Protein AF-A0A453JR67-F1 (afdb_monomer_lite)

Structure (mmCIF, N/CA/C/O backbone):
data_AF-A0A453JR67-F1
#
_entry.id   AF-A0A453JR67-F1
#
loop_
_atom_site.group_PDB
_atom_site.id
_atom_site.type_symbol
_atom_site.label_atom_id
_atom_site.label_alt_id
_atom_site.label_comp_id
_atom_site.label_asym_id
_atom_site.label_entity_id
_atom_site.label_seq_id
_atom_site.pdbx_PDB_ins_code
_atom_site.Cartn_x
_atom_site.Cartn_y
_atom_site.Cartn_z
_atom_site.occupancy
_atom_site.B_iso_or_equiv
_atom_site.auth_seq_id
_atom_site.auth_comp_id
_atom_site.auth_asym_id
_atom_site.auth_atom_id
_atom_site.pdbx_PDB_model_num
ATOM 1 N N . ASP A 1 1 ? -6.164 19.301 -9.292 1.00 41.34 1 ASP A N 1
ATOM 2 C CA . ASP A 1 1 ? -6.204 18.365 -8.161 1.00 41.34 1 ASP A CA 1
ATOM 3 C C . ASP A 1 1 ? -4.886 17.609 -8.149 1.00 41.34 1 ASP A C 1
ATOM 5 O O . ASP A 1 1 ? -4.496 17.167 -9.229 1.00 41.34 1 ASP A O 1
ATOM 9 N N . PRO A 1 2 ? -4.120 17.541 -7.048 1.00 48.47 2 PRO A N 1
ATOM 10 C CA . PRO A 1 2 ? -2.935 16.694 -7.040 1.00 48.47 2 PRO A CA 1
ATOM 11 C C . PRO A 1 2 ? -3.396 15.243 -7.238 1.00 48.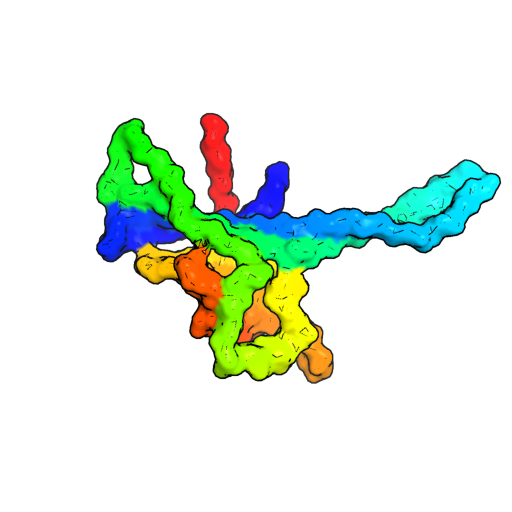47 2 PRO A C 1
ATOM 13 O O . PRO A 1 2 ? -4.408 14.843 -6.667 1.00 48.47 2 PRO A O 1
ATOM 16 N N . GLY A 1 3 ? -2.704 14.487 -8.093 1.00 62.16 3 GLY A N 1
ATOM 17 C CA . GLY A 1 3 ? -3.070 13.115 -8.462 1.00 62.16 3 GLY A CA 1
ATOM 18 C C . GLY A 1 3 ? -2.924 12.146 -7.291 1.00 62.16 3 GLY A C 1
ATOM 19 O O . GLY A 1 3 ? -1.913 11.452 -7.184 1.00 62.16 3 GLY A O 1
ATOM 20 N N . TYR A 1 4 ? -3.914 12.151 -6.402 1.00 72.06 4 TYR A N 1
ATOM 21 C CA . TYR A 1 4 ? -4.008 11.280 -5.242 1.00 72.06 4 TYR A CA 1
ATOM 22 C C . TYR A 1 4 ? -4.795 10.026 -5.589 1.00 72.06 4 TYR A C 1
ATOM 24 O O . TYR A 1 4 ? -5.932 10.127 -6.042 1.00 72.06 4 TYR A O 1
ATOM 32 N N . PHE A 1 5 ? -4.220 8.857 -5.314 1.00 84.00 5 PHE A N 1
ATOM 33 C CA . PHE A 1 5 ? -5.007 7.627 -5.244 1.00 84.00 5 PHE A CA 1
ATOM 34 C C . PHE A 1 5 ? -5.496 7.425 -3.814 1.00 84.00 5 PHE A C 1
ATOM 36 O O . PHE A 1 5 ? -4.778 7.739 -2.858 1.00 84.00 5 PHE A O 1
ATOM 43 N N . ARG A 1 6 ? -6.719 6.921 -3.663 1.00 88.62 6 ARG A N 1
ATOM 44 C CA . ARG A 1 6 ? -7.365 6.738 -2.364 1.00 88.62 6 ARG A CA 1
ATOM 45 C C . ARG A 1 6 ? -8.051 5.388 -2.288 1.00 88.62 6 ARG A C 1
ATOM 47 O O . ARG A 1 6 ? -8.506 4.876 -3.301 1.00 88.62 6 ARG A O 1
ATOM 54 N N . ASP A 1 7 ? -8.171 4.889 -1.069 1.00 90.56 7 ASP A N 1
ATOM 55 C CA . ASP A 1 7 ? -9.038 3.762 -0.734 1.00 90.56 7 ASP A CA 1
ATOM 56 C C . ASP A 1 7 ? -9.625 3.959 0.663 1.00 90.56 7 ASP A C 1
ATOM 58 O O . ASP A 1 7 ? -9.044 4.671 1.488 1.00 90.56 7 ASP A O 1
ATOM 62 N N . VAL A 1 8 ? -10.790 3.364 0.911 1.00 91.81 8 VAL A N 1
ATOM 63 C CA . VAL A 1 8 ? -11.552 3.478 2.155 1.00 91.81 8 VAL A CA 1
ATOM 64 C C . VAL A 1 8 ? -12.033 2.104 2.596 1.00 91.81 8 VAL A C 1
ATOM 66 O O . VAL A 1 8 ? -12.536 1.306 1.813 1.00 91.81 8 VAL A O 1
ATOM 69 N N . THR A 1 9 ? -11.926 1.837 3.890 1.00 92.69 9 THR A N 1
ATOM 70 C CA . THR A 1 9 ? -12.369 0.580 4.480 1.00 92.69 9 THR A CA 1
ATOM 71 C C . THR A 1 9 ? -13.004 0.808 5.842 1.00 92.69 9 THR A C 1
ATOM 73 O O . THR A 1 9 ? -12.883 1.877 6.443 1.00 92.69 9 THR A O 1
ATOM 76 N N . ILE A 1 10 ? -13.700 -0.209 6.341 1.00 92.12 10 ILE A N 1
ATOM 77 C CA . ILE A 1 10 ? -14.319 -0.194 7.664 1.00 92.12 10 ILE A CA 1
ATOM 78 C C . ILE A 1 10 ? -13.696 -1.318 8.481 1.00 92.12 10 ILE A C 1
ATOM 80 O O . ILE A 1 10 ? -13.852 -2.496 8.159 1.00 92.12 10 ILE A O 1
ATOM 84 N N . SER A 1 11 ? -13.021 -0.952 9.567 1.00 90.81 11 SER A N 1
ATOM 85 C CA . SER A 1 11 ? -12.573 -1.904 10.576 1.00 90.81 11 SER A CA 1
ATOM 86 C C . SER A 1 11 ? -13.728 -2.179 11.521 1.00 90.81 11 SER A C 1
ATOM 88 O O . SER A 1 11 ? -14.012 -1.388 12.420 1.00 90.81 11 SER A O 1
ATOM 90 N N . ARG A 1 12 ? -14.395 -3.317 11.329 1.00 85.88 12 ARG A N 1
ATOM 91 C CA . ARG A 1 12 ? -15.462 -3.754 12.241 1.00 85.88 12 ARG A CA 1
ATOM 92 C C . ARG A 1 12 ? -14.919 -4.096 13.624 1.00 85.88 12 ARG A C 1
ATOM 94 O O . ARG A 1 12 ? -15.614 -3.917 14.607 1.00 85.88 12 ARG A O 1
ATOM 101 N N . ASN A 1 13 ? -13.672 -4.558 13.700 1.00 88.50 13 ASN A N 1
ATOM 102 C CA . ASN A 1 13 ? -13.047 -4.923 14.969 1.00 88.50 13 ASN A CA 1
ATOM 103 C C . ASN A 1 13 ? -12.601 -3.705 15.790 1.00 88.50 13 ASN A C 1
ATOM 105 O O . ASN A 1 13 ? -12.448 -3.811 17.003 1.00 88.50 13 ASN A O 1
ATOM 109 N N . LYS A 1 14 ? -12.361 -2.561 15.137 1.00 87.94 14 LYS A N 1
ATOM 110 C CA . LYS A 1 14 ? -11.935 -1.310 15.782 1.00 87.94 14 LYS A CA 1
ATOM 111 C C . LYS A 1 14 ? -13.022 -0.233 15.754 1.00 87.94 14 LYS A C 1
ATOM 113 O O . LYS A 1 14 ? -12.687 0.923 15.992 1.00 87.94 14 LYS A O 1
ATOM 118 N N . ASP A 1 15 ? -14.251 -0.587 15.370 1.00 90.50 15 ASP A N 1
ATOM 119 C CA . ASP A 1 15 ? -15.381 0.331 15.181 1.00 90.50 15 ASP A CA 1
ATOM 120 C C . ASP A 1 15 ? -14.960 1.654 14.520 1.00 90.50 15 ASP A C 1
ATOM 122 O O . ASP A 1 15 ? -15.177 2.741 15.050 1.00 90.50 15 ASP A O 1
ATOM 126 N N . SER A 1 16 ? -14.269 1.572 13.379 1.00 91.25 16 SER A N 1
ATOM 127 C CA . SER A 1 16 ? -13.734 2.757 12.699 1.00 91.25 16 SER A CA 1
ATOM 128 C C . SER A 1 16 ? -13.812 2.664 11.183 1.00 91.25 16 SER A C 1
ATOM 130 O O . SER A 1 16 ? -13.631 1.602 10.585 1.00 91.25 16 SER A O 1
ATOM 132 N N . ILE A 1 17 ? -14.047 3.812 10.555 1.00 92.25 17 ILE A N 1
ATOM 133 C CA . ILE A 1 17 ? -13.834 4.025 9.125 1.00 92.25 17 ILE A CA 1
ATOM 134 C C . ILE A 1 17 ? -12.392 4.489 8.955 1.00 92.25 17 ILE A C 1
ATOM 136 O O . ILE A 1 17 ? -11.924 5.338 9.714 1.00 92.25 17 ILE A O 1
ATOM 140 N N . LYS A 1 18 ? -11.687 3.958 7.962 1.00 93.06 18 LYS A N 1
ATOM 141 C CA . LYS A 1 18 ? -10.320 4.360 7.636 1.00 93.06 18 LYS A CA 1
ATOM 142 C C . LYS A 1 18 ? -10.202 4.680 6.158 1.00 93.06 18 LYS A C 1
ATOM 144 O O . LYS A 1 18 ? -10.851 4.029 5.346 1.00 93.06 18 LYS A O 1
ATOM 149 N N . TYR A 1 19 ? -9.340 5.620 5.799 1.00 92.62 19 TYR A N 1
ATOM 150 C CA . TYR A 1 19 ? -8.947 5.818 4.408 1.00 92.62 19 TYR A CA 1
ATOM 151 C C . TYR A 1 19 ? -7.459 6.117 4.284 1.00 92.62 19 TYR A C 1
ATOM 153 O O . TYR A 1 19 ? -6.787 6.490 5.248 1.00 92.62 19 TYR A O 1
ATOM 161 N N . VAL A 1 20 ? -6.944 5.938 3.076 1.00 92.94 20 VAL A N 1
ATOM 162 C CA . VAL A 1 20 ? -5.555 6.210 2.720 1.00 92.94 20 VAL A CA 1
ATOM 163 C C . VAL A 1 20 ? -5.494 7.206 1.567 1.00 92.94 20 VAL A C 1
ATOM 165 O O . VAL A 1 20 ? -6.317 7.163 0.658 1.00 92.94 20 VAL A O 1
ATOM 168 N N . GLU A 1 21 ? -4.522 8.113 1.605 1.00 93.00 21 GLU A N 1
ATOM 169 C CA . GLU A 1 21 ? -4.140 8.976 0.487 1.00 93.00 21 GLU A CA 1
ATOM 170 C C . GLU A 1 21 ? -2.710 8.638 0.069 1.00 93.00 21 GLU A C 1
ATOM 172 O O . GLU A 1 21 ? -1.778 8.796 0.859 1.00 93.00 21 GLU A O 1
ATOM 177 N N . LEU A 1 22 ? -2.536 8.201 -1.176 1.00 90.81 22 LEU A N 1
ATOM 178 C CA . LEU A 1 22 ? -1.238 7.981 -1.802 1.00 90.81 22 LEU A CA 1
ATOM 179 C C . LEU A 1 22 ? -0.884 9.184 -2.677 1.00 90.81 22 LEU A C 1
ATOM 181 O O . LEU A 1 22 ? -1.604 9.521 -3.617 1.00 90.81 22 LEU A O 1
ATOM 185 N N . GLU A 1 23 ? 0.250 9.814 -2.382 1.00 89.12 23 GLU A N 1
ATOM 186 C CA . GLU A 1 23 ? 0.734 11.010 -3.065 1.00 89.12 23 GLU A CA 1
ATOM 187 C C . GLU A 1 23 ? 2.060 10.735 -3.786 1.00 89.12 23 GLU A C 1
ATOM 189 O O . GLU A 1 23 ? 3.038 10.319 -3.157 1.00 89.12 23 GLU A O 1
ATOM 194 N N . PHE A 1 24 ? 2.137 11.034 -5.086 1.00 83.69 24 PHE A N 1
ATOM 195 C CA . PHE A 1 24 ? 3.408 11.002 -5.820 1.00 83.69 24 PHE A CA 1
ATOM 196 C C . PHE A 1 24 ? 4.142 12.321 -5.710 1.00 83.69 24 PHE A C 1
ATOM 198 O O . PHE A 1 24 ? 3.551 13.397 -5.803 1.00 83.69 24 PHE A O 1
ATOM 205 N N . ARG A 1 25 ? 5.464 12.228 -5.601 1.00 79.44 25 ARG A N 1
ATOM 206 C CA . ARG A 1 25 ? 6.340 13.368 -5.831 1.00 79.44 25 ARG A CA 1
ATOM 207 C C . ARG A 1 25 ? 6.829 13.306 -7.261 1.00 79.44 25 ARG A C 1
ATOM 209 O O . ARG A 1 25 ? 7.306 12.270 -7.716 1.00 79.44 25 ARG A O 1
ATOM 216 N N . SER A 1 26 ? 6.726 14.418 -7.962 1.00 68.69 26 SER A N 1
ATOM 217 C CA . SER A 1 26 ? 7.326 14.589 -9.275 1.00 68.69 26 SER A CA 1
ATOM 218 C C . SER A 1 26 ? 8.310 15.742 -9.240 1.00 68.69 26 SER A C 1
ATOM 220 O O . SER A 1 26 ? 7.997 16.812 -8.722 1.00 68.69 26 SER A O 1
ATOM 222 N N . ILE A 1 27 ? 9.480 15.522 -9.823 1.00 64.19 27 ILE A N 1
ATOM 223 C CA . ILE A 1 27 ? 10.426 16.571 -10.172 1.00 64.19 27 ILE A CA 1
ATOM 224 C C . ILE A 1 27 ? 10.288 16.787 -11.674 1.00 64.19 27 ILE A C 1
ATOM 226 O O . ILE A 1 27 ? 10.485 15.866 -12.469 1.00 64.19 27 ILE A O 1
ATOM 230 N N . GLU A 1 28 ? 9.944 18.007 -12.067 1.00 63.22 28 GLU A N 1
ATOM 231 C CA . GLU A 1 28 ? 10.070 18.424 -13.457 1.00 63.22 28 GLU A CA 1
ATOM 232 C C . GLU A 1 28 ? 11.544 18.698 -13.733 1.00 63.22 28 GLU A C 1
ATOM 234 O O . GLU A 1 28 ? 12.113 19.683 -13.258 1.00 63.22 28 GLU A O 1
ATOM 239 N N . VAL A 1 29 ? 12.186 17.802 -14.480 1.00 60.50 29 VAL A N 1
ATOM 240 C CA . VAL A 1 29 ? 13.549 18.037 -14.945 1.00 60.50 29 VAL A CA 1
ATOM 241 C C . VAL A 1 29 ? 13.470 18.657 -16.327 1.00 60.50 29 VAL A C 1
ATOM 243 O O . VAL A 1 29 ? 13.005 18.048 -17.295 1.00 60.50 29 VAL A O 1
ATOM 246 N N . LEU A 1 30 ? 13.940 19.900 -16.419 1.00 57.81 30 LEU A N 1
ATOM 247 C CA . LEU A 1 30 ? 14.186 20.532 -17.701 1.00 57.81 30 LEU A CA 1
ATOM 248 C C . LEU A 1 30 ? 15.430 19.870 -18.300 1.00 57.81 30 LEU A C 1
ATOM 250 O O . LEU A 1 30 ? 16.536 20.055 -17.792 1.00 57.81 30 LEU A O 1
ATOM 254 N N . ASN A 1 31 ? 15.268 19.111 -19.381 1.00 55.97 31 ASN A N 1
ATOM 255 C CA . ASN A 1 31 ? 16.413 18.609 -20.132 1.00 55.97 31 ASN A CA 1
ATOM 256 C C . ASN A 1 31 ? 17.167 19.801 -20.742 1.00 55.97 31 ASN A C 1
ATOM 258 O O . ASN A 1 31 ? 16.814 20.312 -21.805 1.00 55.97 31 ASN A O 1
ATOM 262 N N . ALA A 1 32 ? 18.209 20.262 -20.050 1.00 50.50 32 ALA A N 1
ATOM 263 C CA . ALA A 1 32 ? 19.079 21.352 -20.470 1.00 50.50 32 ALA A CA 1
ATOM 264 C C . ALA A 1 32 ? 20.079 20.893 -21.549 1.00 50.50 32 ALA A C 1
ATOM 266 O O . ALA A 1 32 ? 21.263 21.191 -21.483 1.00 50.50 32 ALA A O 1
ATOM 267 N N . ALA A 1 33 ? 19.612 20.190 -22.581 1.00 54.16 33 ALA A N 1
ATOM 268 C CA . ALA A 1 33 ? 20.372 19.997 -23.817 1.00 54.16 33 ALA A CA 1
ATOM 269 C C . ALA A 1 33 ? 20.132 21.178 -24.781 1.00 54.16 33 ALA A C 1
ATOM 271 O O . ALA A 1 33 ? 19.946 21.000 -25.983 1.00 54.16 33 ALA A O 1
ATOM 272 N N . ALA A 1 34 ? 20.055 22.398 -24.245 1.00 54.09 34 ALA A N 1
ATOM 273 C CA . ALA A 1 34 ? 19.757 23.598 -25.009 1.00 54.09 34 ALA A CA 1
ATOM 274 C C . ALA A 1 34 ? 21.056 24.369 -25.259 1.00 54.09 34 ALA A C 1
ATOM 276 O O . ALA A 1 34 ? 21.507 25.127 -24.404 1.00 54.09 34 ALA A O 1
ATOM 277 N N . ALA A 1 35 ? 21.634 24.204 -26.450 1.00 61.22 35 ALA A N 1
ATOM 278 C CA . ALA A 1 35 ? 22.546 25.208 -26.987 1.00 61.22 35 ALA A CA 1
ATOM 279 C C . ALA A 1 35 ? 21.846 26.582 -26.981 1.00 61.22 35 ALA A C 1
ATOM 281 O O . ALA A 1 35 ? 20.634 26.664 -27.223 1.00 61.22 35 ALA A O 1
ATOM 282 N N . THR A 1 36 ? 22.594 27.648 -26.686 1.00 65.88 36 THR A N 1
ATOM 283 C CA . THR A 1 36 ? 22.097 29.029 -26.673 1.00 65.88 36 THR A CA 1
ATOM 284 C C . THR A 1 36 ? 21.447 29.334 -28.030 1.00 65.88 36 THR A C 1
ATOM 286 O O . THR A 1 36 ? 22.141 29.256 -29.046 1.00 65.88 36 THR A O 1
ATOM 289 N N . PRO A 1 37 ? 20.129 29.614 -28.101 1.00 63.25 37 PRO A N 1
ATOM 290 C CA . PRO A 1 37 ? 19.476 29.831 -29.383 1.00 63.25 37 PRO A CA 1
ATOM 291 C C . PRO A 1 37 ? 20.034 31.098 -30.033 1.00 63.25 37 PRO A C 1
ATOM 293 O O . PRO A 1 37 ? 19.985 32.173 -29.439 1.00 63.25 37 PRO A O 1
ATOM 296 N N . VAL A 1 38 ? 20.562 30.964 -31.249 1.00 73.62 38 VAL A N 1
ATOM 297 C CA . VAL A 1 38 ? 21.180 32.070 -32.000 1.00 73.62 38 VAL A CA 1
ATOM 298 C C . VAL A 1 38 ? 20.136 32.828 -32.840 1.00 73.62 38 VAL A C 1
ATOM 300 O O . VAL A 1 38 ? 20.404 33.919 -33.333 1.00 73.62 38 VAL A O 1
ATOM 303 N N . SER A 1 39 ? 18.919 32.285 -32.980 1.00 81.62 39 SER A N 1
ATOM 304 C CA . SER A 1 39 ? 17.810 32.899 -33.720 1.00 81.62 39 SER A CA 1
ATOM 305 C C . SER A 1 39 ? 16.440 32.626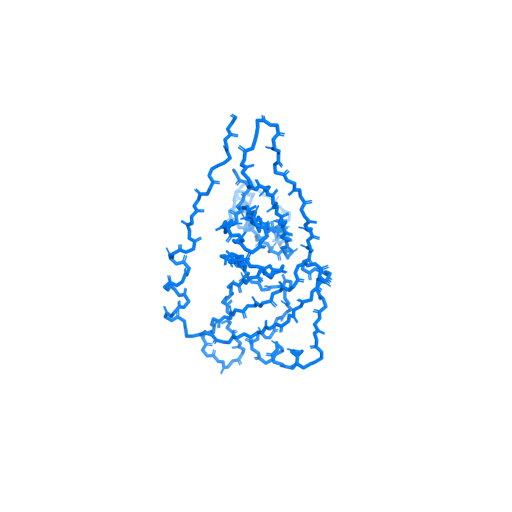 -33.082 1.00 81.62 39 SER A C 1
ATOM 307 O O . SER A 1 39 ? 16.263 31.672 -32.319 1.00 81.62 39 SER A O 1
ATOM 309 N N . TYR A 1 40 ? 15.434 33.435 -33.438 1.00 74.12 40 TYR A N 1
ATOM 310 C CA . TYR A 1 40 ? 14.040 33.244 -33.007 1.00 74.12 40 TYR A CA 1
ATOM 311 C C . TYR A 1 40 ? 13.471 31.884 -33.450 1.00 74.12 40 TYR A C 1
ATOM 313 O O . TYR A 1 40 ? 12.795 31.204 -32.681 1.00 74.12 40 TYR A O 1
ATOM 321 N N . THR A 1 41 ? 13.797 31.429 -34.662 1.00 77.38 41 THR A N 1
ATOM 322 C CA . THR A 1 41 ? 13.375 30.114 -35.168 1.00 77.38 41 THR A CA 1
ATOM 323 C C . THR A 1 41 ? 14.029 28.955 -34.416 1.00 77.38 41 THR A C 1
ATOM 325 O O . THR A 1 41 ? 13.382 27.928 -34.195 1.00 77.38 41 THR A O 1
ATOM 328 N N . ASP A 1 42 ? 15.275 29.125 -33.964 1.00 70.00 42 ASP A N 1
ATOM 329 C CA . ASP A 1 42 ? 15.945 28.147 -33.103 1.00 70.00 42 ASP A CA 1
ATOM 330 C C . ASP A 1 42 ? 15.332 28.126 -31.708 1.00 70.00 42 ASP A C 1
ATOM 332 O O . ASP A 1 42 ? 15.167 27.054 -31.137 1.00 70.00 42 ASP A O 1
ATOM 336 N N . TRP A 1 43 ? 14.923 29.282 -31.179 1.00 71.75 43 TRP A N 1
ATOM 337 C CA . TRP A 1 43 ? 14.207 29.369 -29.907 1.00 71.75 43 TRP A CA 1
ATOM 338 C C . TRP A 1 43 ? 12.866 28.620 -29.951 1.00 71.75 43 TRP A C 1
ATOM 340 O O . TRP A 1 43 ? 12.623 27.778 -29.084 1.00 71.75 43 TRP A O 1
ATOM 350 N N . VAL A 1 44 ? 12.043 28.828 -30.990 1.00 69.69 44 VAL A N 1
ATOM 351 C CA . VAL A 1 44 ? 10.755 28.117 -31.157 1.00 69.69 44 VAL A CA 1
ATOM 352 C C . VAL A 1 44 ? 10.973 26.602 -31.276 1.00 69.69 44 VAL A C 1
ATOM 354 O O . VAL A 1 44 ? 10.300 25.815 -30.607 1.00 69.69 44 VAL A O 1
ATOM 357 N N . ARG A 1 45 ? 11.960 26.169 -32.075 1.00 67.69 45 ARG A N 1
ATOM 358 C CA . ARG A 1 45 ? 12.309 24.743 -32.215 1.00 67.69 45 ARG A CA 1
ATOM 359 C C . ARG A 1 45 ? 12.871 24.141 -30.928 1.00 67.69 45 ARG A C 1
ATOM 361 O O . ARG A 1 45 ? 12.606 22.977 -30.642 1.00 67.69 45 ARG A O 1
ATOM 368 N N . ASN A 1 46 ? 13.636 24.909 -30.157 1.00 63.66 46 ASN A N 1
ATOM 369 C CA . ASN A 1 46 ? 14.216 24.467 -28.893 1.00 63.66 46 ASN A CA 1
ATOM 370 C C . ASN A 1 46 ? 13.129 24.297 -27.821 1.00 63.66 46 ASN A C 1
ATOM 372 O O . ASN A 1 46 ? 13.124 23.290 -27.126 1.00 63.66 46 ASN A O 1
ATOM 376 N N . ILE A 1 47 ? 12.136 25.190 -27.751 1.00 61.28 47 ILE A N 1
ATOM 377 C CA . ILE A 1 47 ? 10.978 25.017 -26.855 1.00 61.28 47 ILE A CA 1
ATOM 378 C C . ILE A 1 47 ? 10.185 23.761 -27.200 1.00 61.28 47 ILE A C 1
ATOM 380 O O . ILE A 1 47 ? 9.855 22.994 -26.304 1.00 61.28 47 ILE A O 1
ATOM 384 N N . SER A 1 48 ? 9.953 23.493 -28.486 1.00 57.94 48 SER A N 1
ATOM 385 C CA . SER A 1 48 ? 9.275 22.259 -28.903 1.00 57.94 48 SER A CA 1
ATOM 386 C C . SER A 1 48 ? 10.082 20.987 -28.591 1.00 57.94 48 SER A C 1
ATOM 388 O O . SER A 1 48 ? 9.496 19.909 -28.523 1.00 57.94 48 SER A O 1
ATOM 390 N N . ARG A 1 49 ? 11.409 21.092 -28.417 1.00 55.28 49 ARG A N 1
ATOM 391 C CA . ARG A 1 49 ? 12.316 19.987 -28.050 1.00 55.28 49 ARG A CA 1
ATOM 392 C C . ARG A 1 49 ? 12.588 19.877 -26.550 1.00 55.28 49 ARG A C 1
ATOM 394 O O . ARG A 1 49 ? 13.106 18.846 -26.117 1.00 55.28 49 ARG A O 1
ATOM 401 N N . LYS A 1 50 ? 12.237 20.893 -25.755 1.00 54.94 50 LYS A N 1
ATOM 402 C CA . LYS A 1 50 ? 12.233 20.822 -24.290 1.00 54.94 50 LYS A CA 1
ATOM 403 C C . LYS A 1 50 ? 11.107 19.884 -23.868 1.00 54.94 50 LYS A C 1
ATOM 405 O O . LYS A 1 50 ? 9.998 20.303 -23.559 1.00 54.94 50 LYS A O 1
ATOM 410 N N . SER A 1 51 ? 11.393 18.587 -23.891 1.00 53.97 51 SER A N 1
ATOM 411 C CA . SER A 1 51 ? 10.557 17.615 -23.204 1.00 53.97 51 SER A CA 1
ATOM 412 C C . SER A 1 51 ? 10.716 17.861 -21.706 1.00 53.97 51 SER A C 1
ATOM 414 O O . SER A 1 51 ? 11.802 17.690 -21.151 1.00 53.97 51 SER A O 1
ATOM 416 N N . HIS A 1 52 ? 9.644 18.312 -21.054 1.00 55.28 52 HIS A N 1
ATOM 417 C CA . HIS A 1 52 ? 9.548 18.211 -19.605 1.00 55.28 52 HIS A CA 1
ATOM 418 C C . HIS A 1 52 ? 9.495 16.721 -19.283 1.00 55.28 52 HIS A C 1
ATOM 420 O O . HIS A 1 52 ? 8.496 16.054 -19.555 1.00 55.28 52 HIS A O 1
ATOM 426 N N . GLN A 1 53 ? 10.596 16.175 -18.774 1.00 57.47 53 GLN A N 1
ATOM 427 C CA . GLN A 1 53 ? 10.562 14.842 -18.202 1.00 57.47 53 GLN A CA 1
ATOM 428 C C . GLN A 1 53 ? 10.101 14.986 -16.758 1.00 57.47 53 GLN A C 1
ATOM 430 O O . GLN A 1 53 ? 10.793 15.552 -15.913 1.00 57.47 53 GLN A O 1
ATOM 435 N N . VAL A 1 54 ? 8.893 14.496 -16.497 1.00 58.91 54 VAL A N 1
ATOM 436 C CA . VAL A 1 54 ? 8.366 14.349 -15.144 1.00 58.91 54 VAL A CA 1
ATOM 437 C C . VAL A 1 54 ? 9.014 13.100 -14.555 1.00 58.91 54 VAL A C 1
ATOM 439 O O . VAL A 1 54 ? 8.619 11.978 -14.870 1.00 58.91 54 VAL A O 1
ATOM 442 N N . ILE A 1 55 ? 10.043 13.283 -13.731 1.00 65.19 55 ILE A N 1
ATOM 443 C CA . ILE A 1 55 ? 10.676 12.182 -13.004 1.00 65.19 55 ILE A CA 1
ATOM 444 C C . ILE A 1 55 ? 9.912 12.007 -11.693 1.00 65.19 55 ILE A C 1
ATOM 446 O O . ILE A 1 55 ? 9.813 12.946 -10.904 1.00 65.19 55 ILE A O 1
ATOM 450 N N . ARG A 1 56 ? 9.354 10.818 -11.436 1.00 69.50 56 ARG A N 1
ATOM 451 C CA . ARG A 1 56 ? 8.781 10.512 -10.116 1.00 69.50 56 ARG A CA 1
ATOM 452 C C . ARG A 1 56 ? 9.918 10.390 -9.094 1.00 69.50 56 ARG A C 1
ATOM 454 O O . ARG A 1 56 ? 10.807 9.564 -9.266 1.00 69.50 56 ARG A O 1
ATOM 461 N N . ASP A 1 57 ? 9.880 11.195 -8.035 1.00 78.50 57 ASP A N 1
ATOM 462 C CA . ASP A 1 57 ? 10.857 11.209 -6.932 1.00 78.50 57 ASP A CA 1
ATOM 463 C C . ASP A 1 57 ? 10.274 10.550 -5.674 1.00 78.50 57 ASP A C 1
ATOM 465 O O . ASP A 1 57 ? 10.255 11.104 -4.570 1.00 78.50 57 ASP A O 1
ATOM 469 N N . GLY A 1 58 ? 9.759 9.337 -5.859 1.00 86.94 58 GLY A N 1
ATOM 470 C CA . GLY A 1 58 ? 9.099 8.582 -4.809 1.00 86.94 58 GLY A CA 1
ATOM 471 C C . GLY A 1 58 ? 7.666 9.027 -4.533 1.00 86.94 58 GLY A C 1
ATOM 472 O O . GLY A 1 58 ? 7.003 9.701 -5.327 1.00 86.94 58 GLY A O 1
ATOM 473 N N . TRP A 1 59 ? 7.169 8.580 -3.392 1.00 88.69 59 TRP A N 1
ATOM 474 C CA . TRP A 1 59 ? 5.776 8.694 -3.006 1.00 88.69 59 TRP A CA 1
ATOM 475 C C . TRP A 1 59 ? 5.668 8.646 -1.481 1.00 88.69 59 TRP A C 1
ATOM 477 O O . TRP A 1 59 ? 6.573 8.175 -0.789 1.00 88.69 59 TRP A O 1
ATOM 487 N N . LYS A 1 60 ? 4.568 9.175 -0.958 1.00 91.31 60 LYS A N 1
ATOM 488 C CA . LYS A 1 60 ? 4.217 9.097 0.461 1.00 91.31 60 LYS A CA 1
ATOM 489 C C . LYS A 1 60 ? 2.773 8.644 0.578 1.00 91.31 60 LYS A C 1
ATOM 491 O O . LYS A 1 60 ? 1.973 8.906 -0.319 1.00 91.31 60 LYS A O 1
ATOM 496 N N . SER A 1 61 ? 2.434 8.016 1.687 1.00 91.44 61 SER A N 1
ATOM 497 C CA . SER A 1 61 ? 1.060 7.634 1.971 1.00 91.44 61 SER A CA 1
ATOM 498 C C . SER A 1 61 ? 0.657 8.110 3.358 1.00 91.44 61 SER A C 1
ATOM 500 O O . SER A 1 61 ? 1.430 8.022 4.313 1.00 91.44 61 SER A O 1
ATOM 502 N N . THR A 1 62 ? -0.559 8.639 3.449 1.00 93.62 62 THR A N 1
ATOM 503 C CA . THR A 1 62 ? -1.162 9.111 4.695 1.00 93.62 62 THR A CA 1
ATOM 504 C C . THR A 1 62 ? -2.416 8.304 4.972 1.00 93.62 62 THR A C 1
ATOM 506 O O . THR A 1 62 ? -3.292 8.223 4.120 1.00 93.62 62 THR A O 1
ATOM 509 N N . THR A 1 63 ? -2.514 7.730 6.163 1.00 94.06 63 THR A N 1
ATOM 510 C CA . THR A 1 63 ? -3.721 7.049 6.640 1.00 94.06 63 THR A CA 1
ATOM 511 C C . THR A 1 63 ? -4.483 7.932 7.609 1.00 94.06 63 THR A C 1
ATOM 513 O O . THR A 1 63 ? -3.906 8.760 8.324 1.00 94.06 63 THR A O 1
ATOM 516 N N . TRP A 1 64 ? -5.791 7.750 7.603 1.00 93.94 64 TRP A N 1
ATOM 517 C CA . TRP A 1 64 ? -6.730 8.523 8.385 1.00 93.94 64 TRP A CA 1
ATOM 518 C C . TRP A 1 64 ? -7.821 7.610 8.931 1.00 93.94 64 TRP A C 1
ATOM 520 O O . TRP A 1 64 ? -8.223 6.664 8.249 1.00 93.94 64 TRP A O 1
ATOM 530 N N . SER A 1 65 ? -8.362 7.948 10.097 1.00 92.44 65 SER A N 1
ATOM 531 C CA . SER A 1 65 ? -9.459 7.208 10.716 1.00 92.44 65 SER A CA 1
ATOM 532 C C . SER A 1 65 ? -10.518 8.112 11.333 1.00 92.44 65 SER A C 1
ATOM 534 O O . SER A 1 65 ? -10.293 9.283 11.647 1.00 92.44 65 SER A O 1
ATOM 536 N N . MET A 1 66 ? -11.708 7.546 11.492 1.00 92.06 66 MET A N 1
ATOM 537 C CA . MET A 1 66 ? -12.849 8.128 12.183 1.00 92.06 66 MET A CA 1
ATOM 538 C C . MET A 1 66 ? -13.559 7.017 12.956 1.00 92.06 66 MET A C 1
ATOM 540 O O . MET A 1 66 ? -13.764 5.928 12.418 1.00 92.06 66 MET A O 1
ATOM 544 N N . ALA A 1 67 ? -13.907 7.272 14.215 1.00 90.62 67 ALA A N 1
ATOM 545 C CA . ALA A 1 67 ? -14.619 6.308 15.051 1.00 90.62 67 ALA A CA 1
ATOM 546 C C . ALA A 1 67 ? -16.095 6.165 14.629 1.00 90.62 67 ALA A C 1
ATOM 548 O O . ALA A 1 67 ? -16.663 7.053 13.997 1.00 90.62 67 ALA A O 1
ATOM 549 N N . ILE A 1 68 ? -16.700 5.030 14.975 1.00 87.94 68 ILE A N 1
ATOM 550 C CA . ILE A 1 68 ? -18.115 4.703 14.782 1.00 87.94 68 ILE A CA 1
ATOM 551 C C . ILE A 1 68 ? -18.735 4.464 16.175 1.00 87.94 68 ILE A C 1
ATOM 553 O O . ILE A 1 68 ? -18.104 3.809 17.004 1.00 87.94 68 ILE A O 1
ATOM 557 N N . PRO A 1 69 ? -19.967 4.935 16.454 1.00 85.56 69 PRO A N 1
ATOM 558 C CA . PRO A 1 69 ? -20.843 5.705 15.569 1.00 85.56 69 PRO A CA 1
ATOM 559 C C . PRO A 1 69 ? -20.295 7.106 15.298 1.00 85.56 69 PRO A C 1
ATOM 561 O O . PRO A 1 69 ? -19.710 7.710 16.186 1.00 85.56 69 PRO A O 1
ATOM 564 N N . VAL A 1 70 ? -20.534 7.609 14.083 1.00 79.62 70 VAL A N 1
ATOM 565 C CA . VAL A 1 70 ? -20.124 8.962 13.691 1.00 79.62 70 VAL A CA 1
ATOM 566 C C . VAL A 1 70 ? -21.034 9.985 14.382 1.00 79.62 70 VAL A C 1
ATOM 568 O O . VAL A 1 70 ? -22.187 10.176 13.994 1.00 79.62 70 VAL A O 1
ATOM 571 N N . GLY A 1 71 ? -20.544 10.608 15.442 1.00 72.62 71 GLY A N 1
ATOM 572 C CA . GLY A 1 71 ? -21.128 11.726 16.158 1.00 72.62 71 GLY A CA 1
ATOM 573 C C . GLY A 1 71 ? -20.830 13.094 15.534 1.00 72.62 71 GLY A C 1
ATOM 574 O O . GLY A 1 71 ? -20.056 13.272 14.595 1.00 72.62 71 GLY A O 1
ATOM 575 N N . LEU A 1 72 ? -21.499 14.110 16.082 1.00 63.41 72 LEU A N 1
ATOM 576 C CA . LEU A 1 72 ? -21.655 15.447 15.490 1.00 63.41 72 LEU A CA 1
ATOM 577 C C . LEU A 1 72 ? -20.370 16.297 15.414 1.00 63.41 72 LEU A C 1
ATOM 579 O O . LEU A 1 72 ? -20.363 17.314 14.724 1.00 63.41 72 LEU A O 1
ATOM 583 N N . GLN A 1 73 ? -19.305 15.928 16.131 1.00 65.56 73 GLN A N 1
ATOM 584 C CA . GLN A 1 73 ? -18.031 16.666 16.160 1.00 65.56 73 GLN A CA 1
ATOM 585 C C . GLN A 1 73 ? -16.841 15.864 15.624 1.00 65.56 73 GLN A C 1
ATOM 587 O O . GLN A 1 73 ? -15.708 16.354 15.660 1.00 65.56 73 GLN A O 1
ATOM 592 N N . GLU A 1 74 ? -17.061 14.651 15.122 1.00 66.81 74 GLU A N 1
ATOM 593 C CA . GLU A 1 74 ? -15.954 13.784 14.742 1.00 66.81 74 GLU A CA 1
ATOM 594 C C . GLU A 1 74 ? -15.323 14.211 13.424 1.00 66.81 74 GLU A C 1
ATOM 596 O O . GLU A 1 74 ? -15.950 14.304 12.369 1.00 66.81 74 GLU A O 1
ATOM 601 N N . ARG A 1 75 ? -14.029 14.507 13.519 1.00 79.81 75 ARG A N 1
ATOM 602 C CA . ARG A 1 75 ? -13.174 14.853 12.394 1.00 79.81 75 ARG A CA 1
ATOM 603 C C . ARG A 1 75 ? -12.316 13.647 12.055 1.00 79.81 75 ARG A C 1
ATOM 605 O O . ARG A 1 75 ? -11.953 12.868 12.932 1.00 79.81 75 ARG A O 1
ATOM 612 N N . TRP A 1 76 ? -11.961 13.536 10.782 1.00 89.06 76 TRP A N 1
ATOM 613 C CA . TRP A 1 76 ? -10.916 12.620 10.351 1.00 89.06 76 TRP A CA 1
ATOM 614 C C . TRP A 1 76 ? -9.631 12.892 11.132 1.00 89.06 76 TRP A C 1
ATOM 616 O O . TRP A 1 76 ? -9.088 14.000 11.083 1.00 89.06 76 TRP A O 1
ATOM 626 N N . ASN A 1 77 ? -9.147 11.875 11.834 1.00 90.25 77 ASN A N 1
ATOM 627 C CA . ASN A 1 77 ? -7.866 11.902 12.516 1.00 90.25 77 ASN A CA 1
ATOM 628 C C . ASN A 1 77 ? -6.797 11.394 11.562 1.00 90.25 77 ASN A C 1
ATOM 630 O O . ASN A 1 77 ? -7.001 10.407 10.861 1.00 90.25 77 ASN A O 1
ATOM 634 N N . ARG A 1 78 ? -5.661 12.087 11.510 1.00 91.94 78 ARG A N 1
ATOM 635 C CA . ARG A 1 78 ? -4.498 11.615 10.760 1.00 91.94 78 ARG A CA 1
ATOM 636 C C . ARG A 1 78 ? -3.763 10.591 11.618 1.00 91.94 78 ARG A C 1
ATOM 638 O O . ARG A 1 78 ? -3.288 10.958 12.689 1.00 91.94 78 ARG A O 1
ATOM 645 N N . ASP A 1 79 ? -3.640 9.358 11.136 1.00 90.62 79 ASP A N 1
ATOM 646 C CA . ASP A 1 79 ? -3.078 8.252 11.919 1.00 90.62 79 ASP A CA 1
ATOM 647 C C . ASP A 1 79 ? -1.579 8.086 11.676 1.00 90.62 79 ASP A C 1
ATOM 649 O O . ASP A 1 79 ? -0.763 8.269 12.577 1.00 90.62 79 ASP A O 1
ATOM 653 N N . CYS A 1 80 ? -1.198 7.727 10.450 1.00 91.25 80 CYS A N 1
ATOM 654 C CA . CYS A 1 80 ? 0.191 7.481 10.075 1.00 91.25 80 CYS A CA 1
ATOM 655 C C . CYS A 1 80 ? 0.510 8.194 8.764 1.00 91.25 80 CYS A C 1
ATOM 657 O O . CYS A 1 80 ? -0.275 8.160 7.817 1.00 91.25 80 CYS A O 1
ATOM 659 N N . VAL A 1 81 ? 1.687 8.811 8.704 1.00 91.75 81 VAL A N 1
ATOM 660 C CA . VAL A 1 81 ? 2.290 9.332 7.474 1.00 91.75 81 VAL A CA 1
ATOM 661 C C . VAL A 1 81 ? 3.581 8.566 7.281 1.00 91.75 81 VAL A C 1
ATOM 663 O O . VAL A 1 81 ? 4.405 8.548 8.193 1.00 91.75 81 VAL A O 1
ATOM 666 N N . PHE A 1 82 ? 3.774 7.971 6.110 1.00 89.00 82 PHE A N 1
ATOM 667 C CA . PHE A 1 82 ? 5.040 7.329 5.789 1.00 89.00 82 PHE A CA 1
ATOM 668 C C . PHE A 1 82 ? 5.518 7.716 4.392 1.00 89.00 82 PHE A C 1
ATOM 670 O O . PHE A 1 82 ? 4.728 7.890 3.459 1.00 89.00 82 PHE A O 1
ATOM 677 N N . ASP A 1 83 ? 6.830 7.879 4.270 1.00 91.75 83 ASP A N 1
ATOM 678 C CA . ASP A 1 83 ? 7.527 8.167 3.025 1.00 91.75 83 ASP A CA 1
ATOM 679 C C . ASP A 1 83 ? 8.219 6.901 2.527 1.00 91.75 83 ASP A C 1
ATOM 681 O O . ASP A 1 83 ? 8.752 6.127 3.320 1.00 91.75 83 ASP A O 1
ATOM 685 N N . VAL A 1 84 ? 8.276 6.702 1.209 1.00 90.38 84 VAL A N 1
ATOM 686 C CA . VAL A 1 84 ? 9.024 5.582 0.623 1.00 90.38 84 VAL A CA 1
ATOM 687 C C . VAL A 1 84 ? 10.494 5.552 1.063 1.00 90.38 84 VAL A C 1
ATOM 689 O O . VAL A 1 84 ? 11.089 4.479 1.128 1.00 90.38 84 VAL A O 1
ATOM 692 N N . LYS A 1 85 ? 11.080 6.713 1.388 1.00 89.38 85 LYS A N 1
ATOM 693 C CA . LYS A 1 85 ? 12.457 6.834 1.896 1.00 89.38 85 LYS A CA 1
ATOM 694 C C . LYS A 1 85 ? 12.649 6.194 3.270 1.00 89.38 85 LYS A C 1
ATOM 696 O O . LYS A 1 85 ? 13.759 5.773 3.577 1.00 89.38 85 LYS A O 1
ATOM 701 N N . ASP A 1 86 ? 11.581 6.118 4.056 1.00 89.50 86 ASP A N 1
ATOM 702 C CA . ASP A 1 86 ? 11.612 5.614 5.426 1.00 89.50 86 ASP A CA 1
ATOM 703 C C . ASP A 1 86 ? 11.282 4.118 5.490 1.00 89.50 86 ASP A C 1
ATOM 705 O O . ASP A 1 86 ? 11.300 3.528 6.571 1.00 89.50 86 ASP A O 1
ATOM 709 N N . VAL A 1 87 ? 10.964 3.485 4.351 1.00 87.25 87 VAL A N 1
ATOM 710 C CA . VAL A 1 87 ? 10.568 2.080 4.353 1.00 87.25 87 VAL A CA 1
ATOM 711 C C . VAL A 1 87 ? 11.780 1.175 4.504 1.00 87.25 87 VAL A C 1
ATOM 713 O O . VAL A 1 87 ? 12.623 1.046 3.615 1.00 87.25 87 VAL A O 1
ATOM 716 N N . SER A 1 88 ? 11.804 0.487 5.636 1.00 88.25 88 SER A N 1
ATOM 717 C CA . SER A 1 88 ? 12.718 -0.614 5.900 1.00 88.25 88 SER A CA 1
ATOM 718 C C . SER A 1 88 ? 12.298 -1.875 5.138 1.00 88.25 88 SER A C 1
ATOM 720 O O . SER A 1 88 ? 11.113 -2.197 5.007 1.00 88.25 88 SER A O 1
ATOM 722 N N . LEU A 1 89 ? 13.290 -2.592 4.613 1.00 85.50 89 LEU A N 1
ATOM 723 C CA . LEU A 1 89 ? 13.129 -3.886 3.958 1.00 85.50 89 LEU A CA 1
ATOM 724 C C . LEU A 1 89 ? 13.600 -4.973 4.916 1.00 85.50 89 LEU A C 1
ATOM 726 O O . LEU A 1 89 ? 14.752 -4.956 5.347 1.00 85.50 89 LEU A O 1
ATOM 730 N N . GLU A 1 90 ? 12.732 -5.938 5.208 1.00 81.25 90 GLU A N 1
ATOM 731 C CA . GLU A 1 90 ? 13.166 -7.152 5.897 1.00 81.25 90 GLU A CA 1
ATOM 732 C C . GLU A 1 90 ? 14.223 -7.880 5.045 1.00 81.25 90 GLU A C 1
ATOM 734 O O . GLU A 1 90 ? 14.042 -7.988 3.824 1.00 81.25 90 GLU A O 1
A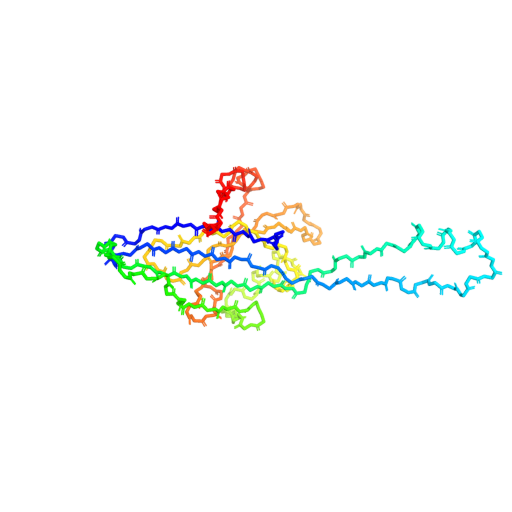TOM 739 N N . PRO A 1 91 ? 15.310 -8.416 5.638 1.00 78.38 91 PRO A N 1
ATOM 740 C CA . PRO A 1 91 ? 16.406 -9.029 4.883 1.00 78.38 91 PRO A CA 1
ATOM 741 C C . PRO A 1 91 ? 15.947 -10.101 3.887 1.00 78.38 91 PRO A C 1
ATOM 743 O O . PRO A 1 91 ? 16.446 -10.164 2.767 1.00 78.38 91 PRO A O 1
ATOM 746 N N . CYS A 1 92 ? 14.933 -10.892 4.253 1.00 80.44 92 CYS A N 1
ATOM 747 C CA . CYS A 1 92 ? 14.370 -11.947 3.407 1.00 80.44 92 CYS A CA 1
ATOM 748 C C . CYS A 1 92 ? 13.637 -11.434 2.154 1.00 80.44 92 CYS A C 1
ATOM 750 O O . CYS A 1 92 ? 13.419 -12.197 1.213 1.00 80.44 92 CYS A O 1
ATOM 752 N N . LEU A 1 93 ? 13.247 -10.157 2.123 1.00 83.12 93 LEU A N 1
ATOM 753 C CA . LEU A 1 93 ? 12.569 -9.534 0.987 1.00 83.12 93 LEU A CA 1
ATOM 754 C C . LEU A 1 93 ? 13.533 -8.785 0.067 1.00 83.12 93 LEU A C 1
ATOM 756 O O . LEU A 1 93 ? 13.171 -8.532 -1.080 1.00 83.12 93 LEU A O 1
ATOM 760 N N . SER A 1 94 ? 14.746 -8.468 0.529 1.00 81.25 94 SER A N 1
ATOM 761 C CA . SER A 1 94 ? 15.741 -7.717 -0.246 1.00 81.25 94 SER A CA 1
ATOM 762 C C . SER A 1 94 ? 16.110 -8.433 -1.550 1.00 81.25 94 SER A C 1
ATOM 764 O O . SER A 1 94 ? 15.947 -7.866 -2.632 1.00 81.25 94 SER A O 1
ATOM 766 N N . ASP A 1 95 ? 16.496 -9.710 -1.466 1.00 83.62 95 ASP A N 1
ATOM 767 C CA . ASP A 1 95 ? 16.886 -10.514 -2.634 1.00 83.62 95 ASP A CA 1
ATOM 768 C C . ASP A 1 95 ? 15.730 -10.661 -3.627 1.00 83.62 95 ASP A C 1
ATOM 770 O O . ASP A 1 95 ? 15.896 -10.542 -4.843 1.00 83.62 95 ASP A O 1
ATOM 774 N N . ARG A 1 96 ? 14.519 -10.854 -3.097 1.00 84.06 96 ARG A N 1
ATOM 775 C CA . ARG A 1 96 ? 13.308 -10.986 -3.905 1.00 84.06 96 ARG A CA 1
ATOM 776 C C . ARG A 1 96 ? 12.951 -9.677 -4.608 1.00 84.06 96 ARG A C 1
ATOM 778 O O . ARG A 1 96 ? 12.543 -9.703 -5.764 1.00 84.06 96 ARG A O 1
ATOM 785 N N . MET A 1 97 ? 13.119 -8.538 -3.940 1.00 84.12 97 MET A N 1
ATOM 786 C CA . MET A 1 97 ? 12.872 -7.216 -4.517 1.00 84.12 97 MET A CA 1
ATOM 787 C C . MET A 1 97 ? 13.897 -6.901 -5.616 1.00 84.12 97 MET A C 1
ATOM 789 O O . MET A 1 97 ? 13.515 -6.467 -6.705 1.00 84.12 97 MET A O 1
ATOM 793 N N . ALA A 1 98 ? 15.175 -7.214 -5.376 1.00 83.06 98 ALA A N 1
ATOM 794 C CA . ALA A 1 98 ? 16.242 -7.072 -6.364 1.00 83.06 98 ALA A CA 1
ATOM 795 C C . ALA A 1 98 ? 15.978 -7.921 -7.620 1.00 83.06 98 ALA A C 1
ATOM 797 O O . ALA A 1 98 ? 16.111 -7.419 -8.737 1.00 83.06 98 ALA A O 1
ATOM 798 N N . MET A 1 99 ? 15.537 -9.170 -7.437 1.00 82.06 99 MET A N 1
ATOM 799 C CA . MET A 1 99 ? 15.180 -10.078 -8.529 1.00 82.06 99 MET A CA 1
ATOM 800 C C . MET A 1 99 ? 13.968 -9.584 -9.331 1.00 82.06 99 MET A C 1
ATOM 802 O O . MET A 1 99 ? 13.998 -9.595 -10.559 1.00 82.06 99 MET A O 1
ATOM 806 N N . LEU A 1 100 ? 12.902 -9.152 -8.649 1.00 79.06 100 LEU A N 1
ATOM 807 C CA . LEU A 1 100 ? 11.609 -8.882 -9.284 1.00 79.06 100 LEU A CA 1
ATOM 808 C C . LEU A 1 100 ? 11.470 -7.490 -9.885 1.00 79.06 100 LEU A C 1
ATOM 810 O O . LEU A 1 100 ? 10.591 -7.292 -10.716 1.00 79.06 100 LEU A O 1
ATOM 814 N N . SER A 1 101 ? 12.260 -6.508 -9.454 1.00 73.50 101 SER A N 1
ATOM 815 C CA . SER A 1 101 ? 12.044 -5.126 -9.884 1.00 73.50 101 SER A CA 1
ATOM 816 C C . SER A 1 101 ? 13.251 -4.497 -10.571 1.00 73.50 101 SER A C 1
ATOM 818 O O . SER A 1 101 ? 13.068 -3.584 -11.379 1.00 73.50 101 SER A O 1
ATOM 820 N N . SER A 1 102 ? 14.472 -4.974 -10.289 1.00 74.44 102 SER A N 1
ATOM 821 C CA . SER A 1 102 ? 15.753 -4.342 -10.663 1.00 74.44 102 SER A CA 1
ATOM 822 C C . SER A 1 102 ? 15.893 -2.855 -10.279 1.00 74.44 102 SER A C 1
ATOM 824 O O . SER A 1 102 ? 16.867 -2.211 -10.662 1.00 74.44 102 SER A O 1
ATOM 826 N N . LYS A 1 103 ? 14.924 -2.316 -9.532 1.00 78.38 103 LYS A N 1
ATOM 827 C CA . LYS A 1 103 ? 14.742 -0.909 -9.172 1.00 78.38 103 LYS A CA 1
ATOM 828 C C . LYS A 1 103 ? 14.611 -0.790 -7.662 1.00 78.38 103 LYS A C 1
ATOM 830 O O . LYS A 1 103 ? 14.281 -1.751 -6.975 1.00 78.38 103 LYS A O 1
ATOM 835 N N . THR A 1 104 ? 14.830 0.399 -7.122 1.00 81.25 104 THR A N 1
ATOM 836 C CA . THR A 1 104 ? 14.490 0.649 -5.714 1.00 81.25 104 THR A CA 1
ATOM 837 C C . THR A 1 104 ? 12.987 0.897 -5.555 1.00 81.25 104 THR A C 1
ATOM 839 O O . THR A 1 104 ? 12.302 1.289 -6.499 1.00 81.25 104 THR A O 1
ATOM 842 N N . MET A 1 105 ? 12.444 0.723 -4.346 1.00 82.25 105 MET A N 1
ATOM 843 C CA . MET A 1 105 ? 11.014 0.973 -4.102 1.00 82.25 105 MET A CA 1
ATOM 844 C C . MET A 1 105 ? 10.607 2.435 -4.358 1.00 82.25 105 MET A C 1
ATOM 846 O O . MET A 1 105 ? 9.469 2.718 -4.732 1.00 82.25 105 MET A O 1
ATOM 850 N N . LYS A 1 106 ? 11.565 3.359 -4.222 1.00 84.38 106 LYS A N 1
ATOM 851 C CA . LYS A 1 106 ? 11.419 4.777 -4.565 1.00 84.38 106 LYS A CA 1
ATOM 852 C C . LYS A 1 106 ? 11.221 5.004 -6.070 1.00 84.38 106 LYS A C 1
ATOM 854 O O . LYS A 1 106 ? 10.503 5.921 -6.455 1.00 84.38 106 LYS A O 1
ATOM 859 N N . GLU A 1 107 ? 11.854 4.186 -6.906 1.00 79.81 107 GLU A N 1
ATOM 860 C CA . GLU A 1 107 ? 11.799 4.277 -8.373 1.00 79.81 107 GLU A CA 1
ATOM 861 C C . GLU A 1 107 ? 10.590 3.555 -8.974 1.00 79.81 107 GLU A C 1
ATOM 863 O O . GLU A 1 107 ? 10.277 3.737 -10.154 1.00 79.81 107 GLU A O 1
ATOM 868 N N . LEU A 1 108 ? 9.928 2.704 -8.188 1.00 82.19 108 LEU A N 1
ATOM 869 C CA . LEU A 1 108 ? 8.773 1.959 -8.654 1.00 82.19 108 LEU A CA 1
ATOM 870 C C . LEU A 1 108 ? 7.553 2.861 -8.800 1.00 82.19 108 LEU A C 1
ATOM 872 O O . LEU A 1 108 ? 7.185 3.632 -7.910 1.00 82.19 108 LEU A O 1
ATOM 876 N N . GLN A 1 109 ? 6.894 2.720 -9.947 1.00 79.94 109 GLN A N 1
ATOM 877 C CA . GLN A 1 109 ? 5.600 3.330 -10.172 1.00 79.94 109 GLN A CA 1
ATOM 878 C C . GLN A 1 109 ? 4.560 2.505 -9.422 1.00 79.94 109 GLN A C 1
ATOM 880 O O . GLN A 1 109 ? 4.096 1.480 -9.917 1.00 79.94 109 GLN A O 1
ATOM 885 N N . VAL A 1 110 ? 4.251 2.929 -8.202 1.00 85.69 110 VAL A N 1
ATOM 886 C CA . VAL A 1 110 ? 3.155 2.364 -7.415 1.00 85.69 110 VAL A CA 1
ATOM 887 C C . VAL A 1 110 ? 1.847 3.099 -7.711 1.00 85.69 110 VAL A C 1
ATOM 889 O O . VAL A 1 110 ? 1.868 4.220 -8.225 1.00 85.69 110 VAL A O 1
ATOM 892 N N . GLY A 1 111 ? 0.722 2.474 -7.397 1.00 85.75 111 GLY A N 1
ATOM 893 C CA . GLY A 1 111 ? -0.626 3.014 -7.536 1.00 85.75 111 GLY A CA 1
ATOM 894 C C . GLY A 1 111 ? -1.629 2.157 -6.772 1.00 85.75 111 GLY A C 1
ATOM 895 O O . GLY A 1 111 ? -1.232 1.186 -6.122 1.00 85.75 111 GLY A O 1
ATOM 896 N N . ASP A 1 112 ? -2.900 2.547 -6.858 1.00 86.19 112 ASP A N 1
ATOM 897 C CA . ASP A 1 112 ? -4.047 1.763 -6.385 1.00 86.19 112 ASP A CA 1
ATOM 898 C C . ASP A 1 112 ? -3.861 1.232 -4.953 1.00 86.19 112 ASP A C 1
ATOM 900 O O . ASP A 1 112 ? -3.698 0.025 -4.748 1.00 86.19 112 ASP A O 1
ATOM 904 N N . PRO A 1 113 ? -3.796 2.128 -3.947 1.00 91.00 113 PRO A N 1
ATOM 905 C CA . PRO A 1 113 ? -3.644 1.699 -2.574 1.00 91.00 113 PRO A CA 1
ATOM 906 C C . PRO A 1 113 ? -4.870 0.892 -2.159 1.00 91.00 113 PRO A C 1
ATOM 908 O O . PRO A 1 113 ? -5.988 1.262 -2.485 1.00 91.00 113 PRO A O 1
ATOM 911 N N . ILE A 1 114 ? -4.658 -0.193 -1.423 1.00 91.50 114 ILE A N 1
ATOM 912 C CA . ILE A 1 114 ? -5.730 -0.979 -0.813 1.00 91.50 114 ILE A CA 1
ATOM 913 C C . ILE A 1 114 ? -5.438 -1.054 0.680 1.00 91.50 114 ILE A C 1
ATOM 915 O O . ILE A 1 114 ? -4.383 -1.538 1.093 1.00 91.50 114 ILE A O 1
ATOM 919 N N . LEU A 1 115 ? -6.347 -0.553 1.503 1.00 91.88 115 LEU A N 1
ATOM 920 C CA . LEU A 1 115 ? -6.191 -0.493 2.945 1.00 91.88 115 LEU A CA 1
ATOM 921 C C . LEU A 1 115 ? -6.736 -1.772 3.587 1.00 91.88 115 LEU A C 1
ATOM 923 O O . LEU A 1 115 ? -7.879 -2.176 3.365 1.00 91.88 115 LEU A O 1
ATOM 927 N N . SER A 1 116 ? -5.917 -2.416 4.417 1.00 92.50 116 SER A N 1
ATOM 928 C CA . SER A 1 116 ? -6.371 -3.549 5.222 1.00 92.50 116 SER A CA 1
ATOM 929 C C . SER A 1 116 ? -7.480 -3.115 6.180 1.00 92.50 116 SER A C 1
ATOM 931 O O . SER A 1 116 ? -7.418 -2.039 6.777 1.00 92.50 116 SER A O 1
ATOM 933 N N . MET A 1 117 ? -8.492 -3.968 6.354 1.00 91.44 117 MET A N 1
ATOM 934 C CA . MET A 1 117 ? -9.633 -3.665 7.223 1.00 91.44 117 MET A CA 1
ATOM 935 C C . MET A 1 117 ? -9.168 -3.439 8.667 1.00 91.44 117 MET A C 1
ATOM 937 O O . MET A 1 117 ? -9.417 -2.386 9.253 1.00 91.44 117 MET A O 1
ATOM 941 N N . ASP A 1 118 ? -8.429 -4.393 9.234 1.00 88.31 118 ASP A N 1
ATOM 942 C CA . ASP A 1 118 ? -8.121 -4.398 10.668 1.00 88.31 118 ASP A CA 1
ATOM 943 C C . ASP A 1 118 ? -6.671 -4.035 10.991 1.00 88.31 118 ASP A C 1
ATOM 945 O O . ASP A 1 118 ? -6.424 -3.342 11.985 1.00 88.31 118 ASP A O 1
ATOM 949 N N . ASP A 1 119 ? -5.730 -4.400 10.125 1.00 91.12 119 ASP A N 1
ATOM 950 C CA . ASP A 1 119 ? -4.309 -4.101 10.300 1.00 91.12 119 ASP A CA 1
ATOM 951 C C . ASP A 1 119 ? -3.949 -2.704 9.776 1.00 91.12 119 ASP A C 1
ATOM 953 O O . ASP A 1 119 ? -4.664 -2.113 8.969 1.00 91.12 119 ASP A O 1
ATOM 957 N N . ASP A 1 120 ? -2.789 -2.192 10.185 1.00 91.56 120 ASP A N 1
ATOM 958 C CA . ASP A 1 120 ? -2.224 -0.949 9.648 1.00 91.56 120 ASP A CA 1
ATOM 959 C C . ASP A 1 120 ? -1.350 -1.258 8.423 1.00 91.56 120 ASP A C 1
ATOM 961 O O . ASP A 1 120 ? -0.163 -0.935 8.368 1.00 91.56 120 ASP A O 1
ATOM 965 N N . VAL A 1 121 ? -1.933 -1.969 7.454 1.00 94.19 121 VAL A N 1
ATOM 966 C CA . VAL A 1 121 ? -1.253 -2.381 6.221 1.00 94.19 121 VAL A CA 1
ATOM 967 C C . VAL A 1 121 ? -1.906 -1.738 5.018 1.00 94.19 121 VAL A C 1
ATOM 969 O O . VAL A 1 121 ? -3.118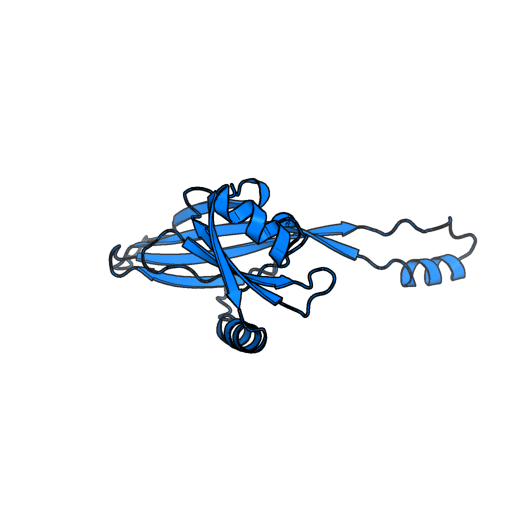 -1.844 4.840 1.00 94.19 121 VAL A O 1
ATOM 972 N N . VAL A 1 122 ? -1.082 -1.135 4.169 1.00 93.75 122 VAL A N 1
ATOM 973 C CA . VAL A 1 122 ? -1.479 -0.672 2.840 1.00 93.75 122 VAL A CA 1
ATOM 974 C C . VAL A 1 122 ? -0.837 -1.581 1.806 1.00 93.75 122 VAL A C 1
ATOM 976 O O . VAL A 1 122 ? 0.379 -1.803 1.822 1.00 93.75 122 VAL A O 1
ATOM 979 N N . TYR A 1 123 ? -1.662 -2.107 0.910 1.00 93.00 123 TYR A N 1
ATOM 980 C CA . TYR A 1 123 ? -1.209 -2.824 -0.264 1.00 93.00 123 TYR A CA 1
ATOM 981 C C . TYR A 1 123 ? -1.072 -1.855 -1.429 1.00 93.00 123 TYR A C 1
ATOM 983 O O . TYR A 1 123 ? -1.955 -1.034 -1.646 1.00 93.00 123 TYR A O 1
ATOM 991 N N . LEU A 1 124 ? 0.034 -1.937 -2.161 1.00 91.88 124 LEU A N 1
ATOM 992 C CA . LEU A 1 124 ? 0.290 -1.096 -3.327 1.00 91.88 124 LEU A CA 1
ATOM 993 C C . LEU A 1 124 ? 0.553 -1.968 -4.541 1.00 91.88 124 LEU A C 1
ATOM 995 O O . LEU A 1 124 ? 1.327 -2.926 -4.462 1.00 91.88 124 LEU A O 1
ATOM 999 N N . LEU A 1 125 ? -0.047 -1.598 -5.664 1.00 90.38 125 LEU A N 1
ATOM 1000 C CA . LEU A 1 125 ? 0.164 -2.249 -6.946 1.00 90.38 125 LEU A CA 1
ATOM 1001 C C . LEU A 1 125 ? 1.261 -1.521 -7.720 1.00 90.38 125 LEU A C 1
ATOM 1003 O O . LEU A 1 125 ? 1.345 -0.295 -7.713 1.00 90.38 125 LEU A O 1
ATOM 1007 N N . SER A 1 126 ? 2.130 -2.276 -8.383 1.00 88.06 126 SER A N 1
ATOM 1008 C CA . SER A 1 126 ? 3.140 -1.731 -9.285 1.00 88.06 126 SER A CA 1
ATOM 1009 C C . SER A 1 126 ? 3.338 -2.635 -10.479 1.00 88.06 126 SER A C 1
ATOM 1011 O O . SER A 1 126 ? 3.128 -3.843 -10.412 1.00 88.06 126 SER A O 1
ATOM 1013 N N . GLU A 1 127 ? 3.816 -2.041 -11.557 1.00 86.75 127 GLU A N 1
ATOM 1014 C CA . GLU A 1 127 ? 4.201 -2.758 -12.750 1.00 86.75 127 GLU A CA 1
ATOM 1015 C C . GLU A 1 127 ? 5.670 -2.489 -13.058 1.00 86.75 127 GLU A C 1
ATOM 1017 O O . GLU A 1 127 ? 6.158 -1.358 -12.964 1.00 86.75 127 GLU A O 1
ATOM 1022 N N . THR A 1 128 ? 6.396 -3.543 -13.410 1.00 84.50 128 THR A N 1
ATOM 1023 C CA . THR A 1 128 ? 7.821 -3.461 -13.711 1.00 84.50 128 THR A CA 1
ATOM 1024 C C . THR A 1 128 ? 8.188 -4.367 -14.878 1.00 84.50 128 THR A C 1
ATOM 1026 O O . THR A 1 128 ? 7.439 -5.252 -15.287 1.00 84.50 128 THR A O 1
ATOM 1029 N N . THR A 1 129 ? 9.347 -4.115 -15.468 1.00 83.38 129 THR A N 1
ATOM 1030 C CA . THR A 1 129 ? 9.889 -4.905 -16.576 1.00 83.38 129 THR A CA 1
ATOM 1031 C C . THR A 1 129 ? 11.350 -5.185 -16.259 1.00 83.38 129 THR A C 1
ATOM 1033 O O . THR A 1 129 ? 12.218 -4.380 -16.614 1.00 83.38 129 THR A O 1
ATOM 1036 N N . PRO A 1 130 ? 11.637 -6.261 -15.504 1.00 79.50 130 PRO A N 1
ATOM 1037 C CA . PRO A 1 130 ? 13.004 -6.624 -15.166 1.00 79.50 130 PRO A CA 1
ATOM 1038 C C . PRO A 1 130 ? 13.802 -6.947 -16.426 1.00 79.50 130 PRO A C 1
ATOM 1040 O O . PRO A 1 130 ? 13.256 -7.346 -17.457 1.00 79.50 130 PRO A O 1
ATOM 1043 N N . LYS A 1 131 ? 15.125 -6.793 -16.354 1.00 77.31 131 LYS A N 1
ATOM 1044 C CA . LYS A 1 131 ? 15.995 -7.148 -17.479 1.00 77.31 131 LYS A CA 1
ATOM 1045 C C . LYS A 1 131 ? 15.822 -8.633 -17.813 1.00 77.31 131 LYS A C 1
ATOM 1047 O O . LYS A 1 131 ? 15.997 -9.477 -16.943 1.00 77.31 131 LYS A O 1
ATOM 1052 N N . HIS A 1 132 ? 15.549 -8.927 -19.084 1.00 79.25 132 HIS A N 1
ATOM 1053 C CA . HIS A 1 132 ? 15.383 -10.288 -19.617 1.00 79.25 132 HIS A CA 1
ATOM 1054 C C . HIS A 1 132 ? 14.145 -11.050 -19.119 1.00 79.25 132 HIS A C 1
ATOM 1056 O O . HIS A 1 132 ? 14.098 -12.270 -19.252 1.00 79.25 132 HIS A O 1
ATOM 1062 N N . MET A 1 133 ? 13.143 -10.351 -18.583 1.00 79.69 133 MET A N 1
ATOM 1063 C CA . MET A 1 133 ? 11.850 -10.935 -18.232 1.00 79.69 133 MET A CA 1
ATOM 1064 C C . MET A 1 133 ? 10.714 -10.191 -18.927 1.00 79.69 133 MET A C 1
ATOM 1066 O O . MET A 1 133 ? 10.854 -9.025 -19.310 1.00 79.69 133 MET A O 1
ATOM 1070 N N . ASP A 1 134 ? 9.582 -10.876 -19.065 1.00 84.38 134 ASP A N 1
ATOM 1071 C CA . ASP A 1 134 ? 8.330 -10.234 -19.440 1.00 84.38 134 ASP A CA 1
ATOM 1072 C C . ASP A 1 134 ? 7.881 -9.246 -18.355 1.00 84.38 134 ASP A C 1
ATOM 1074 O O . ASP A 1 134 ? 8.402 -9.194 -17.237 1.00 84.38 134 ASP A O 1
ATOM 1078 N N . LYS A 1 135 ? 6.894 -8.425 -18.708 1.00 84.94 135 LYS A N 1
ATOM 1079 C CA . LYS A 1 135 ? 6.260 -7.482 -17.790 1.00 84.94 135 LYS A CA 1
ATOM 1080 C C . LYS A 1 135 ? 5.709 -8.230 -16.572 1.00 84.94 135 LYS A C 1
ATOM 1082 O O . LYS A 1 135 ? 4.981 -9.207 -16.730 1.00 84.94 135 LYS A O 1
ATOM 1087 N N . LEU A 1 136 ? 6.027 -7.743 -15.377 1.00 86.25 136 LEU A N 1
ATOM 1088 C CA . LEU A 1 136 ? 5.549 -8.289 -14.112 1.00 86.25 136 LEU A CA 1
ATOM 1089 C C . LEU A 1 136 ? 4.681 -7.265 -13.398 1.00 86.25 136 LEU A C 1
ATOM 1091 O O . LEU A 1 136 ? 4.995 -6.072 -13.368 1.00 86.25 136 LEU A O 1
ATOM 1095 N N . ALA A 1 137 ? 3.628 -7.758 -12.762 1.00 89.00 137 ALA A N 1
ATOM 1096 C CA . ALA A 1 137 ? 2.875 -6.997 -11.788 1.00 89.00 137 ALA A CA 1
ATOM 1097 C C . ALA A 1 137 ? 3.287 -7.419 -10.379 1.00 89.00 137 ALA A C 1
ATOM 1099 O O . ALA A 1 137 ? 3.454 -8.602 -10.090 1.00 89.00 137 ALA A O 1
ATOM 1100 N N . LEU A 1 138 ? 3.449 -6.446 -9.494 1.00 89.88 138 LEU A N 1
ATOM 1101 C CA . LEU A 1 138 ? 3.876 -6.642 -8.119 1.00 89.88 138 LEU A CA 1
ATOM 1102 C C . LEU A 1 138 ? 2.846 -6.048 -7.169 1.00 89.88 138 LEU A C 1
ATOM 1104 O O . LEU A 1 138 ? 2.283 -4.986 -7.431 1.00 89.88 138 LEU A O 1
ATOM 1108 N N . MET A 1 139 ? 2.648 -6.722 -6.042 1.00 91.38 139 MET A N 1
ATOM 1109 C CA . MET A 1 139 ? 1.893 -6.201 -4.913 1.00 91.38 139 MET A CA 1
ATOM 1110 C C . MET A 1 139 ? 2.784 -6.141 -3.679 1.00 91.38 139 MET A C 1
ATOM 1112 O O . MET A 1 139 ? 3.339 -7.152 -3.240 1.00 91.38 139 MET A O 1
ATOM 1116 N N . PHE A 1 140 ? 2.910 -4.943 -3.124 1.00 92.19 140 PHE A N 1
ATOM 1117 C CA . PHE A 1 140 ? 3.640 -4.672 -1.891 1.00 92.19 140 PHE A CA 1
ATOM 1118 C C . PHE A 1 140 ? 2.657 -4.654 -0.737 1.00 92.19 140 PHE A C 1
ATOM 1120 O O . PHE A 1 140 ? 1.597 -4.064 -0.873 1.00 92.19 140 PHE A O 1
ATOM 1127 N N . ALA A 1 141 ? 3.011 -5.258 0.392 1.00 94.31 141 ALA A N 1
ATOM 1128 C CA . ALA A 1 141 ? 2.282 -5.123 1.646 1.00 94.31 141 ALA A CA 1
ATOM 1129 C C . ALA A 1 141 ? 3.150 -4.331 2.622 1.00 94.31 141 ALA A C 1
ATOM 1131 O O . ALA A 1 141 ? 4.203 -4.816 3.051 1.00 94.31 141 ALA A O 1
ATOM 1132 N N . ILE A 1 142 ? 2.723 -3.119 2.960 1.00 93.56 142 ILE A N 1
ATOM 1133 C CA . ILE A 1 142 ? 3.506 -2.182 3.766 1.00 93.56 142 ILE A CA 1
ATOM 1134 C C . ILE A 1 142 ? 2.804 -1.967 5.096 1.00 93.56 142 ILE A C 1
ATOM 1136 O O . ILE A 1 142 ? 1.669 -1.502 5.120 1.00 93.56 142 ILE A O 1
ATOM 1140 N N . ASP A 1 143 ? 3.481 -2.300 6.193 1.00 94.00 143 ASP A N 1
ATOM 1141 C CA . ASP A 1 143 ? 3.057 -1.905 7.535 1.00 94.00 143 ASP A CA 1
ATOM 1142 C C . ASP A 1 143 ? 3.357 -0.412 7.704 1.00 94.00 143 ASP A C 1
ATOM 1144 O O . ASP A 1 143 ? 4.518 -0.006 7.798 1.00 94.00 143 ASP A O 1
ATOM 1148 N N . VAL A 1 144 ? 2.309 0.411 7.683 1.00 92.88 144 VAL A N 1
ATOM 1149 C CA . VAL A 1 144 ? 2.440 1.875 7.653 1.00 92.88 144 VAL A CA 1
ATOM 1150 C C . VAL A 1 144 ? 2.743 2.467 9.022 1.00 92.88 144 VAL A C 1
ATOM 1152 O O . VAL A 1 144 ? 3.214 3.597 9.105 1.00 92.88 144 VAL A O 1
ATOM 1155 N N . ARG A 1 145 ? 2.488 1.712 10.097 1.00 91.50 145 ARG A N 1
ATOM 1156 C CA . ARG A 1 145 ? 2.826 2.125 11.462 1.00 91.50 145 ARG A CA 1
ATOM 1157 C C . ARG A 1 145 ? 4.303 1.878 11.753 1.00 91.50 145 ARG A C 1
ATOM 1159 O O . ARG A 1 145 ? 4.919 2.657 12.475 1.00 91.50 145 ARG A O 1
ATOM 1166 N N . LYS A 1 146 ? 4.859 0.790 11.214 1.00 92.81 146 LYS A N 1
ATOM 1167 C CA . LYS A 1 146 ? 6.276 0.425 11.378 1.00 92.81 146 LYS A CA 1
ATOM 1168 C C . LYS A 1 146 ? 7.183 0.954 10.270 1.00 92.81 146 LYS A C 1
ATOM 1170 O O . LYS A 1 146 ? 8.398 0.876 10.414 1.00 92.81 146 LYS A O 1
ATOM 1175 N N . SER A 1 147 ? 6.610 1.478 9.187 1.00 91.75 147 SER A N 1
ATOM 1176 C CA . SER A 1 147 ? 7.344 1.850 7.972 1.00 91.75 147 SER A CA 1
ATOM 1177 C C . SER A 1 147 ? 8.193 0.682 7.457 1.00 91.75 147 SER A C 1
ATOM 1179 O O . SER A 1 147 ? 9.401 0.799 7.246 1.00 91.75 147 SER A O 1
ATOM 1181 N N . THR A 1 148 ? 7.561 -0.478 7.276 1.00 92.25 148 THR A N 1
ATOM 1182 C CA . THR A 1 148 ? 8.256 -1.712 6.880 1.00 92.25 148 THR A CA 1
ATOM 1183 C C . THR A 1 148 ? 7.531 -2.407 5.740 1.00 92.25 148 THR A C 1
ATOM 1185 O O . THR A 1 148 ? 6.318 -2.631 5.798 1.00 92.25 148 THR A O 1
ATOM 1188 N N . LEU A 1 149 ? 8.277 -2.810 4.709 1.00 91.69 149 LEU A N 1
ATOM 1189 C CA . LEU A 1 149 ? 7.768 -3.745 3.715 1.00 91.69 149 LEU A CA 1
ATOM 1190 C C . LEU A 1 149 ? 7.685 -5.132 4.363 1.00 91.69 149 LEU A C 1
ATOM 1192 O O . LEU A 1 149 ? 8.709 -5.773 4.576 1.00 91.69 149 LEU A O 1
ATOM 1196 N N . ARG A 1 150 ? 6.470 -5.598 4.673 1.00 92.12 150 ARG A N 1
ATOM 1197 C CA . ARG A 1 150 ? 6.238 -6.909 5.313 1.00 92.12 150 ARG A CA 1
ATOM 1198 C C . ARG A 1 150 ? 5.918 -8.023 4.322 1.00 92.12 150 ARG A C 1
ATOM 1200 O O . ARG A 1 150 ? 5.888 -9.189 4.704 1.00 92.12 150 ARG A O 1
ATOM 1207 N N . GLY A 1 151 ? 5.646 -7.689 3.062 1.00 91.44 151 GLY A N 1
ATOM 1208 C CA . GLY A 1 151 ? 5.337 -8.685 2.043 1.00 91.44 151 GLY A CA 1
ATOM 1209 C C . GLY A 1 151 ? 5.488 -8.170 0.620 1.00 91.44 151 GLY A C 1
ATOM 1210 O O . GLY A 1 151 ? 5.279 -6.993 0.338 1.00 91.44 151 GLY A O 1
ATOM 1211 N N . LEU A 1 152 ? 5.834 -9.091 -0.275 1.00 91.00 152 LEU A N 1
ATOM 1212 C CA . LEU A 1 152 ? 5.957 -8.868 -1.710 1.00 91.00 152 LEU A CA 1
ATOM 1213 C C . LEU A 1 152 ? 5.365 -10.076 -2.435 1.00 91.00 152 LEU A C 1
ATOM 1215 O O . LEU A 1 152 ? 5.732 -11.217 -2.141 1.00 91.00 152 LEU A O 1
ATOM 1219 N N . ALA A 1 153 ? 4.461 -9.829 -3.374 1.00 89.69 153 ALA A N 1
ATOM 1220 C CA . ALA A 1 153 ? 3.859 -10.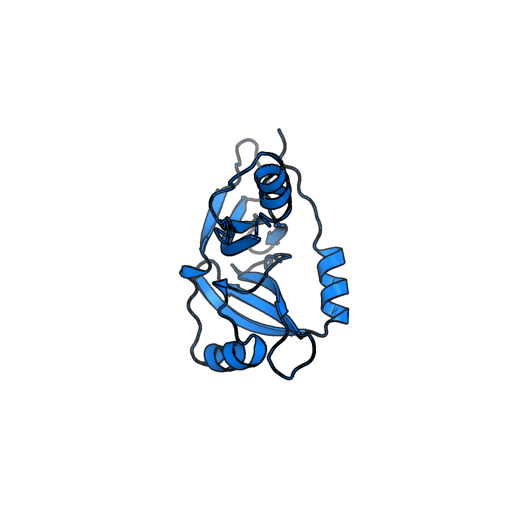853 -4.214 1.00 89.69 153 ALA A CA 1
ATOM 1221 C C . ALA A 1 153 ? 3.984 -10.480 -5.690 1.00 89.69 153 ALA A C 1
ATOM 1223 O O . ALA A 1 153 ? 3.844 -9.317 -6.059 1.00 89.69 153 ALA A O 1
ATOM 1224 N N . GLU A 1 154 ? 4.230 -11.487 -6.520 1.00 90.12 154 GLU A N 1
ATOM 1225 C CA . GLU A 1 154 ? 4.103 -11.381 -7.969 1.00 90.12 154 GLU A CA 1
ATOM 1226 C C . GLU A 1 154 ? 2.653 -11.684 -8.352 1.00 90.12 154 GLU A C 1
ATOM 1228 O O . GLU A 1 154 ? 2.025 -12.591 -7.799 1.00 90.12 154 GLU A O 1
ATOM 1233 N N . LEU A 1 155 ? 2.121 -10.902 -9.281 1.00 85.75 155 LEU A N 1
ATOM 1234 C CA . LEU A 1 155 ? 0.789 -11.044 -9.835 1.00 85.75 155 LEU A CA 1
ATOM 1235 C C . LEU A 1 155 ? 0.884 -11.297 -11.339 1.00 85.75 155 LEU A C 1
ATOM 1237 O O . LEU A 1 155 ? 1.737 -10.751 -12.034 1.00 85.75 155 LEU A O 1
ATOM 1241 N N . ASP A 1 156 ? -0.069 -12.072 -11.851 1.00 81.38 156 ASP A N 1
ATOM 1242 C CA . ASP A 1 156 ? -0.327 -12.139 -13.289 1.00 81.38 156 ASP A CA 1
ATOM 1243 C C . ASP A 1 156 ? -0.776 -10.751 -13.782 1.00 81.38 156 ASP A C 1
ATOM 1245 O O . ASP A 1 156 ? -1.695 -10.152 -13.215 1.00 81.38 156 ASP A O 1
ATOM 1249 N N . VAL A 1 157 ? -0.162 -10.255 -14.857 1.00 76.62 157 VAL A N 1
ATOM 1250 C CA . VAL A 1 157 ? -0.471 -8.958 -15.483 1.00 76.62 157 VAL A CA 1
ATOM 1251 C C . VAL A 1 157 ? -1.959 -8.829 -15.834 1.00 76.62 157 VAL A C 1
ATOM 1253 O O . VAL A 1 157 ? -2.539 -7.750 -15.712 1.00 76.62 157 VAL A O 1
ATOM 1256 N N . LYS A 1 158 ? -2.637 -9.924 -16.205 1.00 74.50 158 LYS A N 1
ATOM 1257 C CA . LYS A 1 158 ? -4.091 -9.899 -16.443 1.00 74.50 158 LYS A CA 1
ATOM 1258 C C . LYS A 1 158 ? -4.877 -9.608 -15.166 1.00 74.50 158 LYS A C 1
ATOM 1260 O O . LYS A 1 158 ? -5.843 -8.850 -15.206 1.00 74.50 158 LYS A O 1
ATOM 1265 N N . LYS A 1 159 ? -4.458 -10.185 -14.034 1.00 69.31 159 LYS A N 1
ATOM 1266 C CA . LYS A 1 159 ? -5.067 -9.923 -12.720 1.00 69.31 159 LYS A CA 1
ATOM 1267 C C . LYS A 1 159 ? -4.775 -8.505 -12.246 1.00 69.31 159 LYS A C 1
ATOM 1269 O O . LYS A 1 159 ? -5.648 -7.895 -11.644 1.00 69.31 159 LYS A O 1
ATOM 1274 N N . PHE A 1 160 ? -3.592 -7.979 -12.550 1.00 74.75 160 PHE A N 1
ATOM 1275 C CA . PHE A 1 160 ? -3.238 -6.590 -12.271 1.00 74.75 160 PHE A CA 1
ATOM 1276 C C . PHE A 1 160 ? -4.151 -5.610 -13.002 1.00 74.75 160 PHE A C 1
ATOM 1278 O O . PHE A 1 160 ? -4.787 -4.797 -12.346 1.00 74.75 160 PHE A O 1
ATOM 1285 N N . ASN A 1 161 ? -4.296 -5.751 -14.324 1.00 70.06 161 ASN A N 1
ATOM 1286 C CA . ASN A 1 161 ? -5.175 -4.883 -15.117 1.00 70.06 161 ASN A CA 1
ATOM 1287 C C . ASN A 1 161 ? -6.632 -4.944 -14.639 1.00 70.06 161 ASN A C 1
ATOM 1289 O O . ASN A 1 161 ? -7.352 -3.949 -14.677 1.00 70.06 161 ASN A O 1
ATOM 1293 N N . TYR A 1 162 ? -7.069 -6.126 -14.193 1.00 60.81 162 TYR A N 1
ATOM 1294 C CA . TYR A 1 162 ? -8.375 -6.288 -13.572 1.00 60.81 162 TYR A CA 1
ATOM 1295 C C . TYR A 1 162 ? -8.445 -5.506 -12.252 1.00 60.81 162 TYR A C 1
ATOM 1297 O O . TYR A 1 162 ? -9.300 -4.641 -12.122 1.00 60.81 162 TYR A O 1
ATOM 1305 N N . LEU A 1 163 ? -7.527 -5.728 -11.305 1.00 65.69 163 LEU A N 1
ATOM 1306 C CA . LEU A 1 163 ? -7.511 -5.040 -10.005 1.00 65.69 163 LEU A CA 1
ATOM 1307 C C . LEU A 1 163 ? -7.430 -3.515 -10.140 1.00 65.69 163 LEU A C 1
ATOM 1309 O O . LEU A 1 163 ? -8.251 -2.818 -9.548 1.00 65.69 163 LEU A O 1
ATOM 1313 N N . SER A 1 164 ? -6.531 -3.003 -10.983 1.00 64.06 164 SER A N 1
ATOM 1314 C CA . SER A 1 164 ? -6.384 -1.562 -11.213 1.00 64.06 164 SER A CA 1
ATOM 1315 C C . SER A 1 164 ? -7.671 -0.919 -11.738 1.00 64.06 164 SER A C 1
ATOM 1317 O O . SER A 1 164 ? -7.931 0.245 -11.470 1.00 64.06 164 SER A O 1
ATOM 1319 N N . SER A 1 165 ? -8.512 -1.669 -12.463 1.00 61.56 165 SER A N 1
ATOM 1320 C CA . SER A 1 165 ? -9.797 -1.164 -12.971 1.00 61.56 165 SER A CA 1
ATOM 1321 C C . SER A 1 165 ? -10.914 -1.089 -11.921 1.00 61.56 165 SER A C 1
ATOM 1323 O O . SER A 1 165 ? -11.868 -0.343 -12.118 1.00 61.56 165 SER A O 1
ATOM 1325 N N . PHE A 1 166 ? -10.809 -1.827 -10.807 1.00 58.84 166 PHE A N 1
ATOM 1326 C CA . PHE A 1 166 ? -11.780 -1.770 -9.702 1.00 58.84 166 PHE A CA 1
ATOM 1327 C C . PHE A 1 166 ? -11.347 -0.832 -8.571 1.00 58.84 166 PHE A C 1
ATOM 1329 O O . PHE A 1 166 ? -12.200 -0.350 -7.831 1.00 58.84 166 PHE A O 1
ATOM 1336 N N . CYS A 1 167 ? -10.047 -0.557 -8.436 1.00 55.41 167 CYS A N 1
ATOM 1337 C CA . CYS A 1 167 ? -9.498 0.297 -7.379 1.00 55.41 167 CYS A CA 1
ATOM 1338 C C . CYS A 1 167 ? -9.658 1.808 -7.644 1.00 55.41 167 CYS A C 1
ATOM 1340 O O . CYS A 1 167 ? -9.238 2.620 -6.823 1.00 55.41 167 CYS A O 1
ATOM 1342 N N . THR A 1 168 ? -10.289 2.216 -8.750 1.00 51.25 168 THR A N 1
ATOM 1343 C CA . THR A 1 168 ? -10.578 3.627 -9.045 1.00 51.25 168 THR A CA 1
ATOM 1344 C C . THR A 1 168 ? -11.893 4.066 -8.396 1.00 51.25 168 THR A C 1
ATOM 1346 O O . THR A 1 168 ? -12.885 4.324 -9.078 1.00 51.25 168 THR A O 1
ATOM 1349 N N . SER A 1 169 ? -11.941 4.130 -7.066 1.00 49.44 169 SER A N 1
ATOM 1350 C CA . SER A 1 169 ? -13.001 4.871 -6.376 1.00 49.44 169 SER A CA 1
ATOM 1351 C C . SER A 1 169 ? -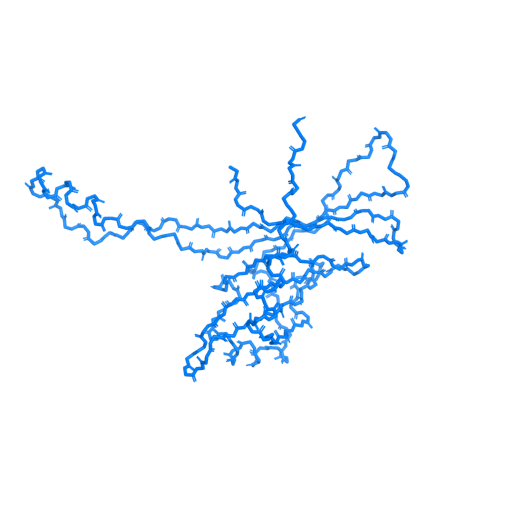12.521 6.298 -6.125 1.00 49.44 169 SER A C 1
ATOM 1353 O O . SER A 1 169 ? -11.804 6.563 -5.159 1.00 49.44 169 SER A O 1
ATOM 1355 N N . ASP A 1 170 ? -12.905 7.223 -7.002 1.00 52.56 170 ASP A N 1
ATOM 1356 C CA . ASP A 1 170 ? -12.627 8.644 -6.806 1.00 52.56 170 ASP A CA 1
ATOM 1357 C C . ASP A 1 170 ? -13.462 9.169 -5.630 1.00 52.56 170 ASP A C 1
ATOM 1359 O O . ASP A 1 170 ? -14.668 9.397 -5.734 1.00 52.56 170 ASP A O 1
ATOM 1363 N N . ILE A 1 171 ? -12.820 9.360 -4.479 1.00 54.12 171 ILE A N 1
ATOM 1364 C CA . ILE A 1 171 ? -13.436 10.031 -3.332 1.00 54.12 171 ILE A CA 1
ATOM 1365 C C . ILE A 1 171 ? -13.206 11.533 -3.504 1.00 54.12 171 ILE A C 1
ATOM 1367 O O . ILE A 1 171 ? -12.089 12.017 -3.304 1.00 54.12 171 ILE A O 1
ATOM 1371 N N . CYS A 1 172 ? -14.243 12.287 -3.869 1.00 49.16 172 CYS A N 1
ATOM 1372 C CA . CYS A 1 172 ? -14.182 13.749 -3.905 1.00 49.16 172 CYS A CA 1
ATOM 1373 C C . CYS A 1 172 ? -14.069 14.319 -2.480 1.00 49.16 172 CYS A C 1
ATOM 1375 O O . CYS A 1 172 ? -14.764 13.873 -1.566 1.00 49.16 172 CYS A O 1
ATOM 1377 N N . ARG A 1 173 ? -13.228 15.343 -2.279 1.00 45.34 173 ARG A N 1
ATOM 1378 C CA . ARG A 1 173 ? -13.254 16.121 -1.031 1.00 45.34 173 ARG A CA 1
ATOM 1379 C C . ARG A 1 173 ? -14.533 16.962 -1.014 1.00 45.34 173 ARG A C 1
ATOM 1381 O O . ARG A 1 173 ? -14.755 17.736 -1.940 1.00 45.34 173 ARG A O 1
ATOM 1388 N N . GLY A 1 174 ? -15.363 16.802 0.018 1.00 42.50 174 GLY A N 1
ATOM 1389 C CA . GLY A 1 174 ? -16.481 17.713 0.273 1.00 42.50 174 GLY A CA 1
ATOM 1390 C C . GLY A 1 174 ? -15.945 19.123 0.530 1.00 42.50 174 GLY A C 1
ATOM 1391 O O . GLY A 1 174 ? -15.030 19.279 1.340 1.00 42.50 174 GLY A O 1
ATOM 1392 N N . THR A 1 175 ? -16.458 20.099 -0.220 1.00 36.44 175 THR A N 1
ATOM 1393 C CA . THR A 1 175 ? -16.142 21.535 -0.115 1.00 36.44 175 THR A CA 1
ATOM 1394 C C . THR A 1 175 ? -16.679 22.149 1.163 1.00 36.44 175 THR A C 1
ATOM 1396 O O . THR A 1 175 ? -17.847 21.833 1.486 1.00 36.44 175 THR A O 1
#

Radius of gyration: 20.04 Å; chains: 1; bounding box: 44×45×51 Å

Sequence (175 aa):
DPGYFRDVTISRNKDSIKYVELEFRSIEVLNAAAATPVSYTDWVRNISRKSHQVIRDGWKSTTWSMAIPVGLQERWNRDCVFDVKDVSLEPCLSDRMAMLSSKTMKELQVGDPILSMDDDVVYLLSETTPKHMDKLALMFAIDVRKSTLRGLAELDVKKFNYLSSFCTSDICRGT

Secondary structure (DSSP, 8-state):
---EEEEEEEETTTTEEEEEEEEEEEEEEE----PPPSSHHHHHHHHHH--EEEEEEEEEEEEEEEESS--TTPPPEEEEEEEGGG-EEPHHHHHHHHHHHSS-TTTS-EEEEEE-SSSSEEEEEEEE--TTS--EEEEEEEETTTTEEEEEEEE-HHHHHHHHHHS----PPP-

Organism: Aegilops tauschii subsp. strangulata (NCBI:txid200361)

pLDDT: mean 79.01, std 14.15, range [36.44, 94.31]

Foldseek 3Di:
DQPWFKDWAAQPVQQKIKMKTKHWDWDFDFPPPDDDQPDPVSVVVVVVVRDRDTQTQFIKMWMWMWHPPDDDPIDIDTDFIETLVLEDEDPVCPVVCCVPAVDRNRRWDWHLWDQDRHAQWIKIWTWHDDPPDDIWIKIWIANRVNNYGPDIDIDDVVVSVVSVVVSPPDDDDDD